Protein AF-A0A831RNL7-F1 (afdb_monomer_lite)

Secondary structure (DSSP, 8-state):
--HHHHHHHHHHHHHHHHHHHHHHHHHHHHHHHHHHHHHHHHHHHHHHGGG-TT--SHHHHHHHHHHHHHHHHHHH-

InterPro domains:
  IPR003825 Colicin V production, CvpA [PF02674] (4-76)
  IPR052719 Colicin_V_prod-like [PTHR36926] (1-77)

Foldseek 3Di:
DDPVVVVVVVVVVVVVVVVVVVVVVVVVVLVVLQVVLQVQLVVCLVVQLVVCPVDPDSVVSSVVSSVVSSVVSSVVD

Sequence (77 aa):
MNWVDYLILGIIGVSALISLLRGFVREALSLAVWVAAFWVAWSFFRDLAPHLTWFTVPSVRYGIAFAILFLVTLILG

pLDDT: mean 93.74, std 4.28, range [66.06, 98.0]

Organism: NCBI:txid1543721

Structure (mmCIF, N/CA/C/O backbone):
data_AF-A0A831RNL7-F1
#
_entry.id   AF-A0A831RNL7-F1
#
loop_
_atom_site.group_PDB
_atom_site.id
_atom_site.type_symbol
_atom_site.label_atom_id
_atom_site.label_alt_id
_atom_site.label_comp_id
_atom_site.label_asym_id
_atom_site.label_entity_id
_atom_site.label_seq_id
_atom_site.pdbx_PDB_ins_code
_atom_site.Cartn_x
_atom_site.Cartn_y
_atom_site.Cartn_z
_atom_site.occupancy
_atom_site.B_iso_or_equiv
_atom_site.auth_seq_id
_atom_site.auth_comp_id
_atom_site.auth_asym_id
_atom_site.auth_atom_id
_atom_site.pdbx_PDB_model_num
ATOM 1 N N . MET A 1 1 ? -19.078 0.374 44.651 1.00 66.06 1 MET A N 1
ATOM 2 C CA . MET A 1 1 ? -19.272 0.322 43.192 1.00 66.06 1 MET A CA 1
ATOM 3 C C . MET A 1 1 ? -20.639 -0.274 42.943 1.00 66.06 1 MET A C 1
ATOM 5 O O . MET A 1 1 ? -20.889 -1.399 43.362 1.00 66.06 1 MET A O 1
ATOM 9 N N . ASN A 1 2 ? -21.546 0.524 42.398 1.00 92.69 2 ASN A N 1
ATOM 10 C CA . ASN A 1 2 ? -22.900 0.107 42.063 1.00 92.69 2 ASN A CA 1
ATOM 11 C C . ASN A 1 2 ? -22.896 -0.747 40.791 1.00 92.69 2 ASN A C 1
ATOM 13 O O .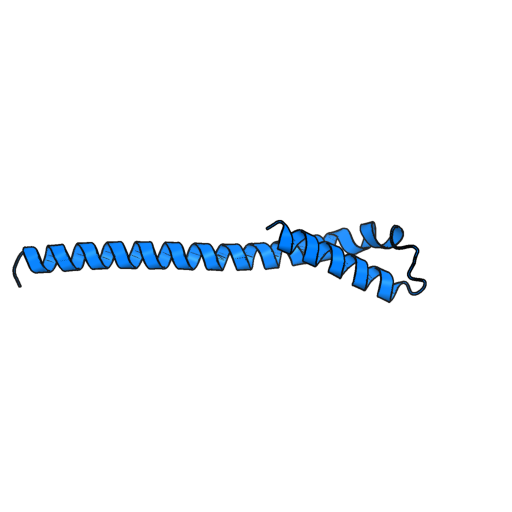 ASN A 1 2 ? -21.965 -0.697 39.992 1.00 92.69 2 ASN A O 1
ATOM 17 N N . TRP A 1 3 ? -23.978 -1.494 40.567 1.00 94.38 3 TRP A N 1
ATOM 18 C CA . TRP A 1 3 ? -24.209 -2.231 39.317 1.00 94.38 3 TRP A CA 1
ATOM 19 C C . TRP A 1 3 ? -24.090 -1.329 38.073 1.00 94.38 3 TRP A C 1
ATOM 21 O O . TRP A 1 3 ? -23.649 -1.778 37.019 1.00 94.38 3 TRP A O 1
ATOM 31 N N . VAL A 1 4 ? -24.399 -0.036 38.229 1.00 94.38 4 VAL A N 1
ATOM 32 C CA . VAL A 1 4 ? -24.214 1.007 37.211 1.00 94.38 4 VAL A CA 1
ATOM 33 C C . VAL A 1 4 ? -22.736 1.214 36.861 1.00 94.38 4 VAL A C 1
ATOM 35 O O . VAL A 1 4 ? -22.410 1.344 35.686 1.00 94.38 4 VAL A O 1
ATOM 38 N N . ASP A 1 5 ? -21.825 1.173 37.839 1.00 92.31 5 ASP A N 1
ATOM 39 C CA . ASP A 1 5 ? -20.385 1.347 37.596 1.00 92.31 5 ASP A CA 1
ATOM 40 C C . ASP A 1 5 ? -19.829 0.191 36.748 1.00 92.31 5 ASP A C 1
ATOM 42 O O . ASP A 1 5 ? -19.055 0.405 35.815 1.00 92.31 5 ASP A O 1
ATOM 46 N N . TYR A 1 6 ? -20.275 -1.040 37.024 1.00 94.94 6 TYR A N 1
ATOM 47 C CA . TYR A 1 6 ? -19.924 -2.214 36.220 1.00 94.94 6 TYR A CA 1
ATOM 48 C C . TYR A 1 6 ? -20.514 -2.149 34.807 1.00 94.94 6 TYR A C 1
ATOM 50 O O . TYR A 1 6 ? -19.839 -2.522 33.847 1.00 94.94 6 TYR A O 1
ATOM 58 N N . LEU A 1 7 ? -21.742 -1.641 34.665 1.00 95.56 7 LEU A N 1
ATOM 59 C CA . LEU A 1 7 ? -22.378 -1.439 33.364 1.00 95.56 7 LEU A CA 1
ATOM 60 C C . LEU A 1 7 ? -21.589 -0.432 32.509 1.00 95.56 7 LEU A C 1
ATOM 62 O O . LEU A 1 7 ? -21.315 -0.696 31.339 1.00 95.56 7 LEU A O 1
ATOM 66 N N . ILE A 1 8 ? -21.165 0.684 33.108 1.00 95.44 8 ILE A N 1
ATOM 67 C CA . ILE A 1 8 ? -20.350 1.709 32.442 1.00 95.44 8 ILE A CA 1
ATOM 68 C C . ILE A 1 8 ? -18.996 1.129 32.013 1.00 95.44 8 ILE A C 1
ATOM 70 O O . ILE A 1 8 ? -18.608 1.281 30.853 1.00 95.44 8 ILE A O 1
ATOM 74 N N . LEU A 1 9 ? -18.297 0.422 32.908 1.00 96.00 9 LEU A N 1
ATOM 75 C CA . LEU A 1 9 ? -17.023 -0.229 32.579 1.00 96.00 9 LEU A CA 1
ATOM 76 C C . LEU A 1 9 ? -17.169 -1.251 31.446 1.00 96.00 9 LEU A C 1
ATOM 78 O O . LEU A 1 9 ? -16.313 -1.302 30.563 1.00 96.00 9 LEU A O 1
ATOM 82 N N . GLY A 1 10 ? -18.260 -2.021 31.430 1.00 95.62 10 GLY A N 1
ATOM 83 C CA . GLY A 1 10 ? -18.565 -2.957 30.349 1.00 95.62 10 GLY A CA 1
ATOM 84 C C . GLY A 1 10 ? -18.711 -2.259 28.995 1.00 95.62 10 GLY A C 1
ATOM 85 O O . GLY A 1 10 ? -18.069 -2.658 28.023 1.00 95.62 10 GLY A O 1
ATOM 86 N N . ILE A 1 11 ? -19.493 -1.176 28.934 1.00 96.44 11 ILE A N 1
ATOM 87 C CA . ILE A 1 11 ? -19.690 -0.393 27.703 1.00 96.44 11 ILE A CA 1
ATOM 88 C C . ILE A 1 11 ? -18.365 0.204 27.215 1.00 96.44 11 ILE A C 1
ATOM 90 O O . ILE A 1 11 ? -18.061 0.117 26.022 1.00 96.44 11 ILE A O 1
ATOM 94 N N . ILE A 1 12 ? -17.559 0.773 28.116 1.00 96.12 12 ILE A N 1
ATOM 95 C CA . ILE A 1 12 ? -16.244 1.334 27.774 1.00 96.12 12 ILE A CA 1
ATOM 96 C C . ILE A 1 12 ? -15.317 0.235 27.251 1.00 96.12 12 ILE A C 1
ATOM 98 O O . ILE A 1 12 ? -14.685 0.425 26.214 1.00 96.12 12 ILE A O 1
ATOM 102 N N . GLY A 1 13 ? -15.266 -0.920 27.918 1.00 96.00 13 GLY A N 1
ATOM 103 C CA . GLY A 1 13 ? -14.428 -2.047 27.511 1.00 96.00 13 GLY A CA 1
ATOM 104 C C . GLY A 1 13 ? -14.782 -2.565 26.118 1.00 96.00 13 GLY A C 1
ATOM 105 O O . GLY A 1 13 ? -13.901 -2.698 25.267 1.00 96.00 13 GLY A O 1
ATOM 106 N N . VAL A 1 14 ? -16.073 -2.782 25.845 1.00 96.06 14 VAL A N 1
ATOM 107 C CA . VAL A 1 14 ? -16.536 -3.213 24.515 1.00 96.06 14 VAL A CA 1
ATOM 108 C C . VAL A 1 14 ? -16.249 -2.141 23.460 1.00 96.06 14 VAL A C 1
ATOM 110 O O . VAL A 1 14 ? -15.748 -2.459 22.382 1.00 96.06 14 VAL A O 1
ATOM 113 N N . SER A 1 15 ? -16.495 -0.867 23.770 1.00 91.00 15 SER A N 1
ATOM 114 C CA . SER A 1 15 ? -16.243 0.240 22.838 1.00 91.00 15 SER A CA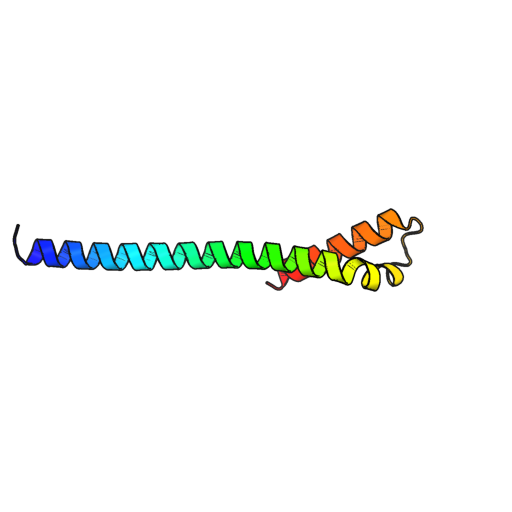 1
ATOM 115 C C . SER A 1 15 ? -14.756 0.387 22.509 1.00 91.00 15 SER A C 1
ATOM 117 O O . SER A 1 15 ? -14.395 0.557 21.343 1.00 91.00 15 SER A O 1
ATOM 119 N N . ALA A 1 16 ? -13.884 0.267 23.513 1.00 92.38 16 ALA A N 1
ATOM 120 C CA . ALA A 1 16 ? -12.436 0.305 23.341 1.00 92.38 16 ALA A CA 1
ATOM 121 C C . ALA A 1 16 ? -11.939 -0.872 22.491 1.00 92.38 16 ALA A C 1
ATOM 123 O O . ALA A 1 16 ? -11.125 -0.670 21.590 1.00 92.38 16 ALA A O 1
ATOM 124 N N . LEU A 1 17 ? -12.468 -2.079 22.716 1.00 95.25 17 LEU A N 1
ATOM 125 C CA . LEU A 1 17 ? -12.113 -3.260 21.929 1.00 95.25 17 LEU A CA 1
ATOM 126 C C . LEU A 1 17 ? -12.515 -3.100 20.457 1.00 95.25 17 LEU A C 1
ATOM 128 O O . LEU A 1 17 ? -11.702 -3.341 19.566 1.00 95.25 17 LEU A O 1
ATOM 132 N N . ILE A 1 18 ? -13.742 -2.643 20.196 1.00 93.19 18 ILE A N 1
ATOM 133 C CA . ILE A 1 18 ? -14.213 -2.370 18.831 1.00 93.19 18 ILE A CA 1
ATOM 134 C C . ILE A 1 18 ? -13.345 -1.288 18.177 1.00 93.19 18 ILE A C 1
ATOM 136 O O . ILE A 1 18 ? -12.948 -1.437 17.020 1.00 93.19 18 ILE A O 1
ATOM 140 N N . SER A 1 19 ? -13.012 -0.223 18.910 1.00 88.12 19 SER A N 1
ATOM 141 C CA . SER A 1 19 ? -12.149 0.851 18.409 1.00 88.12 19 SER A CA 1
ATOM 142 C C . SER A 1 19 ? -10.750 0.343 18.052 1.00 88.12 19 SER A C 1
ATOM 144 O O . SER A 1 19 ? -10.220 0.702 16.999 1.00 88.12 19 SER A O 1
ATOM 146 N N . LEU A 1 20 ? -10.167 -0.518 18.892 1.00 92.69 20 LEU A N 1
ATOM 147 C CA . LEU A 1 20 ? -8.853 -1.113 18.661 1.00 92.69 20 LEU A CA 1
ATOM 148 C C . LEU A 1 20 ? -8.862 -2.001 17.416 1.00 92.69 20 LEU A C 1
ATOM 150 O O . LEU A 1 20 ? -8.021 -1.832 16.538 1.00 92.69 20 LEU A O 1
ATOM 154 N N . LEU A 1 21 ? -9.834 -2.910 17.317 1.00 92.56 21 LEU A N 1
ATOM 155 C CA . LEU A 1 21 ? -9.962 -3.812 16.174 1.00 92.56 21 LEU A CA 1
ATOM 156 C C . LEU A 1 21 ? -10.151 -3.031 14.875 1.00 92.56 21 LEU A C 1
ATOM 158 O O . LEU A 1 21 ? -9.501 -3.326 13.877 1.00 92.56 21 LEU A O 1
ATOM 162 N N . ARG A 1 22 ? -10.995 -1.997 14.883 1.00 87.94 22 ARG A N 1
ATOM 163 C CA . ARG A 1 22 ? -11.255 -1.193 13.687 1.00 87.94 22 ARG A CA 1
ATOM 164 C C . ARG A 1 22 ? -10.022 -0.402 13.242 1.00 87.94 22 ARG A C 1
ATOM 166 O O . ARG A 1 22 ? -9.757 -0.333 12.043 1.00 87.94 22 ARG A O 1
ATOM 173 N N . GLY A 1 23 ? -9.266 0.157 14.189 1.00 88.69 23 GLY A N 1
ATOM 174 C CA . GLY A 1 23 ? -7.990 0.818 13.906 1.00 88.69 23 GLY A CA 1
ATOM 175 C C . GLY A 1 23 ? -6.952 -0.161 13.359 1.00 88.69 23 GLY A C 1
ATOM 176 O O . GLY A 1 23 ? -6.361 0.084 12.311 1.00 88.69 23 GLY A O 1
ATOM 177 N N . PHE A 1 24 ? -6.812 -1.318 14.006 1.00 90.50 24 PHE A N 1
ATOM 178 C CA . PHE A 1 24 ? -5.863 -2.352 13.606 1.00 90.50 24 PHE A CA 1
ATOM 179 C C . PHE A 1 24 ? -6.161 -2.924 12.217 1.00 90.50 24 PHE A C 1
ATOM 181 O O . PHE A 1 24 ? -5.247 -3.083 11.417 1.00 90.50 24 PHE A O 1
ATOM 188 N N . VAL A 1 25 ? -7.431 -3.188 11.895 1.00 92.81 25 VAL A N 1
ATOM 189 C CA . VAL A 1 25 ? -7.832 -3.675 10.565 1.00 92.81 25 VAL A CA 1
ATOM 190 C C . VAL A 1 25 ? -7.448 -2.672 9.480 1.00 92.81 25 VAL A C 1
ATOM 192 O O . VAL A 1 25 ? -6.940 -3.073 8.437 1.00 92.81 25 VAL A O 1
ATOM 195 N N . ARG A 1 26 ? -7.636 -1.370 9.721 1.00 90.00 26 ARG A N 1
ATOM 196 C CA . ARG A 1 26 ? -7.241 -0.331 8.761 1.00 90.00 26 ARG A CA 1
ATOM 197 C C . ARG A 1 26 ? -5.728 -0.320 8.522 1.00 90.00 26 ARG A C 1
ATOM 199 O O . ARG A 1 26 ? -5.303 -0.205 7.376 1.00 90.00 26 ARG A O 1
ATOM 206 N N . GLU A 1 27 ? -4.938 -0.472 9.579 1.00 91.31 27 GLU A N 1
ATOM 207 C CA . GLU A 1 27 ? -3.475 -0.553 9.488 1.00 91.31 27 GLU A CA 1
ATOM 208 C C . GLU A 1 27 ? -3.021 -1.833 8.766 1.00 91.31 27 GLU A C 1
ATOM 210 O O . GLU A 1 27 ? -2.176 -1.797 7.876 1.00 91.31 27 GLU A O 1
ATOM 215 N N . ALA A 1 28 ? -3.626 -2.975 9.101 1.00 92.94 28 ALA A N 1
ATOM 216 C CA . ALA A 1 28 ? -3.312 -4.261 8.491 1.00 92.94 28 ALA A CA 1
ATOM 217 C C . ALA A 1 28 ? -3.643 -4.279 6.992 1.00 92.94 28 ALA A C 1
ATOM 219 O O . ALA A 1 28 ? -2.884 -4.844 6.208 1.00 92.94 28 ALA A O 1
ATOM 220 N N . LEU A 1 29 ? -4.742 -3.636 6.584 1.00 91.75 29 LEU A N 1
ATOM 221 C CA . LEU A 1 29 ? -5.097 -3.486 5.174 1.00 91.75 29 LEU A CA 1
ATOM 222 C C . LEU A 1 29 ? -4.087 -2.615 4.421 1.00 91.75 29 LEU A C 1
ATOM 224 O O . LEU A 1 29 ? -3.675 -3.000 3.331 1.00 91.75 29 LEU A O 1
ATOM 228 N N . SER A 1 30 ? -3.630 -1.496 4.997 1.00 91.38 30 SER A N 1
ATOM 229 C CA . SER A 1 30 ? -2.622 -0.650 4.335 1.00 91.38 30 SER A CA 1
ATOM 230 C C . SER A 1 30 ? -1.297 -1.398 4.136 1.00 91.38 30 SER A C 1
ATOM 232 O O . SER A 1 30 ? -0.694 -1.338 3.062 1.00 91.38 30 SER A O 1
ATOM 234 N N . LEU A 1 31 ? -0.884 -2.180 5.138 1.00 94.19 31 LEU A N 1
ATOM 235 C CA . LEU A 1 31 ? 0.287 -3.049 5.048 1.00 94.19 31 LEU A CA 1
ATOM 236 C C . LEU A 1 31 ? 0.088 -4.159 4.013 1.00 94.19 31 LEU A C 1
ATOM 238 O O . LEU A 1 31 ? 0.998 -4.435 3.232 1.00 94.19 31 LEU A O 1
ATOM 242 N N . ALA A 1 32 ? -1.096 -4.769 3.965 1.00 95.00 32 ALA A N 1
ATOM 243 C CA . ALA A 1 32 ? -1.420 -5.791 2.976 1.00 95.00 32 ALA A CA 1
ATOM 244 C C . ALA A 1 32 ? -1.350 -5.238 1.544 1.00 95.00 32 ALA A C 1
ATOM 246 O O . ALA A 1 32 ? -0.794 -5.906 0.672 1.00 95.00 32 ALA A O 1
ATOM 247 N N . VAL A 1 33 ? -1.833 -4.013 1.308 1.00 95.81 33 VAL A N 1
ATOM 248 C CA . VAL A 1 33 ? -1.720 -3.328 0.009 1.00 95.81 33 VAL A CA 1
ATOM 249 C C . VAL A 1 33 ? -0.259 -3.088 -0.359 1.00 95.81 33 VAL A C 1
ATOM 251 O O . VAL A 1 33 ? 0.138 -3.380 -1.483 1.00 95.81 33 VAL A O 1
ATOM 254 N N . TRP A 1 34 ? 0.572 -2.636 0.582 1.00 97.06 34 TRP A N 1
ATOM 255 C CA . TRP A 1 34 ? 2.013 -2.475 0.352 1.00 97.06 34 TRP A CA 1
ATOM 256 C C . TRP A 1 34 ? 2.694 -3.787 -0.051 1.00 97.06 34 TRP A C 1
ATOM 258 O O . TRP A 1 34 ? 3.464 -3.823 -1.015 1.00 97.06 34 TRP A O 1
ATOM 268 N N . VAL A 1 35 ? 2.390 -4.874 0.663 1.00 97.25 35 VAL A N 1
ATOM 269 C CA . VAL A 1 35 ? 2.918 -6.212 0.362 1.00 97.25 35 VAL A CA 1
ATOM 270 C C . VAL A 1 35 ? 2.432 -6.690 -1.007 1.00 97.25 35 VAL A C 1
ATOM 272 O O . VAL A 1 35 ? 3.236 -7.178 -1.802 1.00 97.25 35 VAL A O 1
ATOM 275 N N . ALA A 1 36 ? 1.148 -6.508 -1.319 1.00 96.88 36 ALA A N 1
ATOM 276 C CA . ALA A 1 36 ? 0.574 -6.870 -2.610 1.00 96.88 36 ALA A CA 1
ATOM 277 C C . ALA A 1 36 ? 1.192 -6.057 -3.758 1.00 96.88 36 ALA A C 1
ATOM 279 O O . ALA A 1 36 ? 1.571 -6.631 -4.777 1.00 96.88 36 ALA A O 1
ATOM 280 N N . ALA A 1 37 ? 1.374 -4.747 -3.582 1.00 97.31 37 ALA A N 1
ATOM 281 C CA . ALA A 1 37 ? 2.017 -3.878 -4.560 1.00 97.31 37 ALA A CA 1
ATOM 282 C C . ALA A 1 37 ? 3.455 -4.310 -4.846 1.00 97.31 37 ALA A C 1
ATOM 284 O O . ALA A 1 37 ? 3.855 -4.402 -6.009 1.00 97.31 37 ALA A O 1
ATOM 285 N N . PHE A 1 38 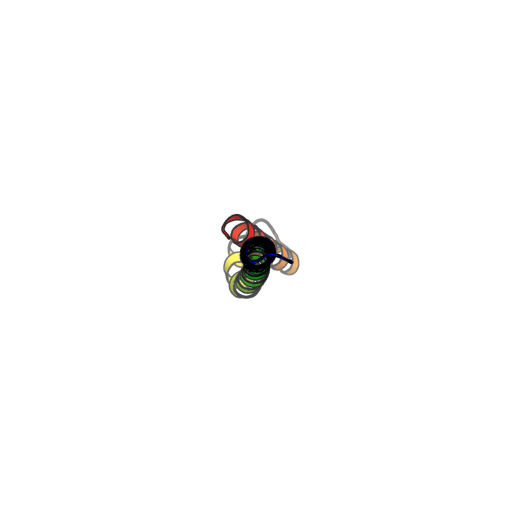? 4.217 -4.643 -3.802 1.00 97.56 38 PHE A N 1
ATOM 286 C CA . PHE A 1 38 ? 5.565 -5.179 -3.964 1.00 97.56 38 PHE A CA 1
ATOM 287 C C . PHE A 1 38 ? 5.554 -6.524 -4.700 1.00 97.56 38 PHE A C 1
ATOM 289 O O . PHE A 1 38 ? 6.340 -6.727 -5.624 1.00 97.56 38 PHE A O 1
ATOM 296 N N . TRP A 1 39 ? 4.637 -7.423 -4.336 1.00 98.00 39 TRP A N 1
ATOM 297 C CA . TRP A 1 39 ? 4.497 -8.737 -4.962 1.00 98.00 39 TRP A CA 1
ATOM 298 C C . TRP A 1 39 ? 4.162 -8.647 -6.456 1.00 98.00 39 TRP A C 1
ATOM 300 O O . TRP A 1 39 ? 4.790 -9.319 -7.281 1.00 98.00 39 TRP A O 1
ATOM 310 N N . VAL A 1 40 ? 3.199 -7.795 -6.818 1.00 97.44 40 VAL A N 1
ATOM 311 C CA . VAL A 1 40 ? 2.800 -7.543 -8.209 1.00 97.44 40 VAL A CA 1
ATOM 312 C C . VAL A 1 40 ? 3.966 -6.938 -8.985 1.00 97.44 40 VAL A C 1
ATOM 314 O O . VAL A 1 40 ? 4.336 -7.456 -10.040 1.00 97.44 40 VAL A O 1
ATOM 317 N N . ALA A 1 41 ? 4.609 -5.900 -8.450 1.00 97.19 41 ALA A N 1
ATOM 318 C CA . ALA A 1 41 ? 5.758 -5.282 -9.099 1.00 97.19 41 ALA A CA 1
ATOM 319 C C . ALA A 1 41 ? 6.897 -6.288 -9.324 1.00 97.19 41 ALA A C 1
ATOM 321 O O . ALA A 1 41 ? 7.433 -6.373 -10.429 1.00 97.19 41 ALA A O 1
ATOM 322 N N . TRP A 1 42 ? 7.222 -7.106 -8.322 1.00 97.19 42 TRP A N 1
ATOM 323 C CA . TRP A 1 42 ? 8.274 -8.121 -8.415 1.00 97.19 42 TRP A CA 1
ATOM 324 C C . TRP A 1 42 ? 7.961 -9.224 -9.431 1.00 97.19 42 TRP A C 1
ATOM 326 O O . TRP A 1 42 ? 8.869 -9.733 -10.090 1.00 97.19 42 TRP A O 1
ATOM 336 N N . SER A 1 43 ? 6.687 -9.580 -9.584 1.00 97.06 43 SER A N 1
ATOM 337 C CA . SER A 1 43 ? 6.267 -10.646 -10.497 1.00 97.06 43 SER A CA 1
ATOM 338 C C . SER A 1 43 ? 6.218 -10.177 -11.953 1.00 97.06 43 SER A C 1
ATOM 340 O O . SER A 1 43 ? 6.677 -10.895 -12.836 1.00 97.06 43 SER A O 1
ATOM 342 N N . PHE A 1 44 ? 5.721 -8.960 -12.207 1.00 95.75 44 PHE A N 1
ATOM 343 C CA . PHE A 1 44 ? 5.365 -8.509 -13.561 1.00 95.75 44 PHE A CA 1
ATOM 344 C C . PHE A 1 44 ? 6.319 -7.470 -14.173 1.00 95.75 44 PHE A C 1
ATOM 346 O O . PHE A 1 44 ? 6.164 -7.112 -15.344 1.00 95.75 44 PHE A O 1
ATOM 353 N N . PHE A 1 45 ? 7.336 -6.975 -13.448 1.00 95.12 45 PHE A N 1
ATOM 354 C CA . PHE A 1 45 ? 8.237 -5.946 -14.002 1.00 95.12 45 PHE A CA 1
ATOM 355 C C . PHE A 1 45 ? 8.954 -6.395 -15.282 1.00 95.12 45 PHE A C 1
ATOM 357 O O . PHE A 1 45 ? 9.268 -5.565 -16.137 1.00 95.12 45 PHE A O 1
ATOM 364 N N . ARG A 1 46 ? 9.211 -7.700 -15.433 1.00 94.69 46 ARG A N 1
ATOM 365 C CA . ARG A 1 46 ? 9.870 -8.257 -16.623 1.00 94.69 46 ARG A CA 1
ATOM 366 C C . ARG A 1 46 ? 8.961 -8.266 -17.844 1.00 94.69 46 ARG A C 1
ATOM 368 O O . ARG A 1 46 ? 9.469 -8.069 -18.942 1.00 94.69 46 ARG A O 1
ATOM 375 N N . ASP A 1 47 ? 7.658 -8.427 -17.642 1.00 95.44 47 ASP A N 1
ATOM 376 C CA . ASP A 1 47 ? 6.657 -8.435 -18.711 1.00 95.44 47 ASP A CA 1
ATOM 377 C C . ASP A 1 47 ? 6.322 -7.012 -19.166 1.00 95.44 47 ASP A C 1
ATOM 379 O O . ASP A 1 47 ? 6.143 -6.747 -20.358 1.00 95.44 47 ASP A O 1
ATOM 383 N N . LEU A 1 48 ? 6.306 -6.058 -18.228 1.00 93.62 48 LEU A N 1
ATOM 384 C CA . LEU A 1 48 ? 6.077 -4.654 -18.553 1.00 93.62 48 LEU A CA 1
ATOM 385 C C . LEU A 1 48 ? 7.303 -4.013 -19.220 1.00 93.62 48 LEU A C 1
ATOM 387 O O . LEU A 1 48 ? 7.142 -3.229 -20.153 1.00 93.62 48 LEU A O 1
ATOM 391 N N . ALA A 1 49 ? 8.524 -4.374 -18.807 1.00 93.56 49 ALA A N 1
ATOM 392 C CA . ALA A 1 49 ? 9.755 -3.759 -19.306 1.00 93.56 49 ALA A CA 1
ATOM 393 C C . ALA A 1 49 ? 9.852 -3.678 -20.852 1.00 93.56 49 ALA A C 1
ATOM 395 O O . ALA A 1 49 ? 10.155 -2.592 -21.338 1.00 93.56 49 ALA A O 1
ATOM 396 N N . PRO A 1 50 ? 9.576 -4.729 -21.655 1.00 93.00 50 PRO A N 1
ATOM 397 C CA . PRO A 1 50 ? 9.559 -4.682 -23.126 1.00 93.00 50 PRO A CA 1
ATOM 398 C C . PRO A 1 50 ? 8.785 -3.527 -23.755 1.00 93.00 50 PRO A C 1
ATOM 400 O O . PRO A 1 50 ? 9.193 -3.040 -24.807 1.00 93.00 50 PRO A O 1
ATOM 403 N N . HIS A 1 51 ? 7.724 -3.066 -23.099 1.00 92.94 51 HIS A N 1
ATOM 404 C CA . HIS A 1 51 ? 6.843 -2.017 -23.601 1.00 92.94 51 HIS A CA 1
ATOM 405 C C . HIS A 1 51 ? 7.424 -0.607 -23.400 1.00 92.94 51 HIS A C 1
ATOM 407 O O . HIS A 1 51 ? 7.006 0.340 -24.063 1.00 92.94 51 HIS A O 1
ATOM 413 N N . LEU A 1 52 ? 8.425 -0.454 -22.527 1.00 91.00 52 LEU A N 1
ATOM 414 C CA . LEU A 1 52 ? 9.116 0.809 -22.277 1.00 91.00 52 LEU A CA 1
ATOM 415 C C . LEU A 1 52 ? 10.256 1.026 -23.286 1.00 91.00 52 LEU A C 1
ATOM 417 O O . LEU A 1 52 ? 11.435 0.853 -22.975 1.00 91.00 52 LEU A O 1
ATOM 421 N N . THR A 1 53 ? 9.903 1.412 -24.511 1.00 89.38 53 THR A N 1
ATOM 422 C CA . THR A 1 53 ? 10.852 1.593 -25.628 1.00 89.38 53 THR A CA 1
ATOM 423 C C . THR A 1 53 ? 11.702 2.862 -25.536 1.00 89.38 53 THR A C 1
ATOM 425 O O . THR A 1 53 ? 12.715 2.968 -26.220 1.00 89.38 53 THR A O 1
ATOM 428 N N . TRP A 1 54 ? 11.336 3.811 -24.670 1.00 87.81 54 TRP A N 1
ATOM 429 C CA . TRP A 1 54 ? 12.071 5.068 -24.485 1.00 87.81 54 TRP A CA 1
ATOM 430 C C . TRP A 1 54 ? 13.389 4.912 -23.715 1.00 87.81 54 TRP A C 1
ATOM 432 O O . TRP A 1 54 ? 14.233 5.803 -23.774 1.00 87.81 54 TRP A O 1
ATOM 442 N N . PHE A 1 55 ? 13.585 3.799 -22.998 1.00 89.25 55 PHE A N 1
ATOM 443 C CA . PHE A 1 55 ? 14.792 3.559 -22.205 1.00 89.25 55 PHE A CA 1
ATOM 444 C C . PHE A 1 55 ? 15.721 2.565 -22.897 1.00 89.25 55 PHE A C 1
ATOM 446 O O . PHE A 1 55 ? 15.397 1.388 -23.048 1.00 89.25 55 PHE A O 1
ATOM 453 N N . THR A 1 56 ? 16.915 3.033 -23.256 1.00 87.69 56 THR A N 1
ATOM 454 C CA . THR A 1 56 ? 17.939 2.222 -23.932 1.00 87.69 56 THR A CA 1
ATOM 455 C C . THR A 1 56 ? 18.656 1.265 -22.981 1.00 87.69 56 THR A C 1
ATOM 457 O O . THR A 1 56 ? 19.114 0.203 -23.392 1.00 87.69 56 THR A O 1
ATOM 460 N N . VAL A 1 57 ? 18.76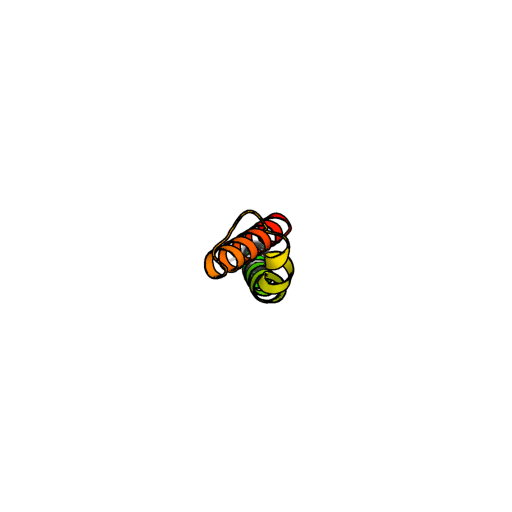8 1.630 -21.698 1.00 93.19 57 VAL A N 1
ATOM 461 C CA . VAL A 1 57 ? 19.494 0.845 -20.692 1.00 93.19 57 VAL A CA 1
ATOM 462 C C . VAL A 1 57 ? 18.557 -0.200 -20.062 1.00 93.19 57 VAL A C 1
ATOM 464 O O . VAL A 1 57 ? 17.578 0.184 -19.414 1.00 93.19 57 VAL A O 1
ATOM 467 N N . PRO A 1 58 ? 18.852 -1.513 -20.168 1.00 89.81 58 PRO A N 1
ATOM 468 C CA . PRO A 1 58 ? 17.957 -2.563 -19.675 1.00 89.81 58 PRO A CA 1
ATOM 469 C C . PRO A 1 58 ? 17.672 -2.494 -18.170 1.00 89.81 58 PRO A C 1
ATOM 471 O O . PRO A 1 58 ? 16.533 -2.689 -17.753 1.00 89.81 58 PRO A O 1
ATOM 474 N N . SER A 1 59 ? 18.678 -2.180 -17.348 1.00 92.00 59 SER A N 1
ATOM 475 C CA . SER A 1 59 ? 18.519 -2.065 -15.890 1.00 92.00 59 SER A CA 1
ATOM 476 C C . SER A 1 59 ? 17.558 -0.941 -15.494 1.00 92.00 59 SER A C 1
ATOM 478 O O . SER A 1 59 ? 16.699 -1.141 -14.638 1.00 92.00 59 SER A O 1
ATOM 480 N N . VAL A 1 60 ? 17.647 0.210 -16.167 1.00 93.62 60 VAL A N 1
ATOM 481 C CA . VAL A 1 60 ? 16.733 1.348 -15.978 1.00 93.62 60 VAL A CA 1
ATOM 482 C C . VAL A 1 60 ? 15.313 0.955 -16.371 1.00 93.62 60 VAL A C 1
ATOM 484 O O . VAL A 1 60 ? 14.369 1.236 -15.639 1.00 93.62 60 VAL A O 1
ATOM 487 N N . ARG A 1 61 ? 15.161 0.234 -17.486 1.00 94.31 61 ARG A N 1
ATOM 488 C CA . ARG A 1 61 ? 13.857 -0.230 -17.966 1.00 94.31 61 ARG A CA 1
ATOM 489 C C . ARG A 1 61 ? 13.147 -1.132 -16.956 1.00 94.31 61 ARG A C 1
ATOM 491 O O . ARG A 1 61 ? 11.967 -0.929 -16.687 1.00 94.31 61 ARG A O 1
ATOM 498 N N . TYR A 1 62 ? 13.865 -2.090 -16.370 1.00 95.00 62 TYR A N 1
ATOM 499 C CA . TYR A 1 62 ? 13.325 -2.950 -15.313 1.00 95.00 62 TYR A CA 1
ATOM 500 C C . TYR A 1 62 ? 12.980 -2.169 -14.041 1.00 95.00 62 TYR A C 1
ATOM 502 O O . TYR A 1 62 ? 11.917 -2.396 -13.468 1.00 95.00 62 TYR A O 1
ATOM 510 N N . GLY A 1 63 ? 13.835 -1.228 -13.627 1.00 95.75 63 GLY A N 1
ATOM 511 C CA . GLY A 1 63 ? 13.573 -0.384 -12.458 1.00 95.75 63 GLY A CA 1
ATOM 512 C C . GLY A 1 63 ? 12.316 0.473 -12.622 1.00 95.75 63 GLY A C 1
ATOM 513 O O . GLY A 1 63 ? 11.488 0.542 -11.716 1.00 95.75 63 GLY A O 1
ATOM 514 N N . ILE A 1 64 ? 12.125 1.070 -13.799 1.00 96.75 64 ILE A N 1
ATOM 515 C CA . ILE A 1 64 ? 10.944 1.889 -14.094 1.00 96.75 64 ILE A CA 1
ATOM 516 C C . ILE A 1 64 ? 9.691 1.022 -14.226 1.00 96.75 64 ILE A C 1
ATOM 518 O O . ILE A 1 64 ? 8.653 1.385 -13.682 1.00 96.75 64 ILE A O 1
ATOM 522 N N . ALA A 1 65 ? 9.777 -0.141 -14.878 1.00 96.38 65 ALA A N 1
ATOM 523 C CA . ALA A 1 65 ? 8.662 -1.084 -14.948 1.00 96.38 65 ALA A CA 1
ATOM 524 C C . ALA A 1 65 ? 8.190 -1.516 -13.550 1.00 96.38 65 ALA A C 1
ATOM 526 O O . ALA A 1 65 ? 6.991 -1.517 -13.273 1.00 96.38 65 ALA A O 1
ATOM 527 N N . PHE A 1 66 ? 9.131 -1.820 -12.653 1.00 97.44 66 PHE A N 1
ATOM 528 C CA . PHE A 1 66 ? 8.829 -2.129 -11.259 1.00 97.44 66 PHE A CA 1
ATOM 529 C C . PHE A 1 66 ? 8.153 -0.943 -10.559 1.00 97.44 66 PHE A C 1
ATOM 531 O O . PHE A 1 66 ? 7.105 -1.119 -9.943 1.00 97.44 66 PHE A O 1
ATOM 538 N N . ALA A 1 67 ? 8.706 0.269 -10.689 1.00 97.12 67 ALA A N 1
ATOM 539 C CA . ALA A 1 67 ? 8.154 1.468 -10.058 1.00 97.12 67 ALA A CA 1
ATOM 540 C C . ALA A 1 67 ? 6.726 1.781 -10.533 1.00 97.12 67 ALA A C 1
ATOM 542 O O . ALA A 1 67 ? 5.866 2.099 -9.715 1.00 97.12 67 ALA A O 1
ATOM 543 N N . ILE A 1 68 ? 6.457 1.643 -11.835 1.00 96.75 68 ILE A N 1
ATOM 544 C CA . ILE A 1 68 ? 5.120 1.833 -12.406 1.00 96.75 68 ILE A CA 1
ATOM 545 C C . ILE A 1 68 ? 4.139 0.825 -11.803 1.00 96.75 68 ILE A C 1
ATOM 547 O O . ILE A 1 68 ? 3.105 1.230 -11.281 1.00 96.75 68 ILE A O 1
ATOM 551 N N . LEU A 1 69 ? 4.463 -0.471 -11.831 1.00 96.94 69 LE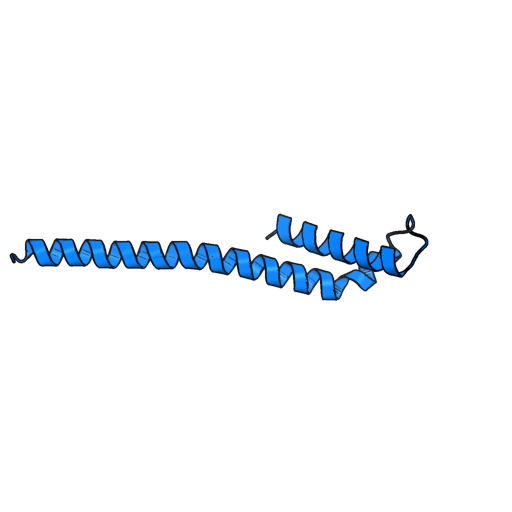U A N 1
ATOM 552 C CA . LEU A 1 69 ? 3.584 -1.512 -11.286 1.00 96.94 69 LEU A CA 1
ATOM 553 C C . LEU A 1 69 ? 3.341 -1.331 -9.789 1.00 96.94 69 LEU A C 1
ATOM 555 O O . LEU A 1 69 ? 2.209 -1.472 -9.330 1.00 96.94 69 LEU A O 1
ATOM 559 N N . PHE A 1 70 ? 4.387 -0.986 -9.043 1.00 97.69 70 PHE A N 1
ATOM 560 C CA . PHE A 1 70 ? 4.308 -0.753 -7.610 1.00 97.69 70 PHE A CA 1
ATOM 561 C C . PHE A 1 70 ? 3.360 0.409 -7.288 1.00 97.69 70 PHE A C 1
ATOM 563 O O . PHE A 1 70 ? 2.415 0.241 -6.520 1.00 97.69 70 PHE A O 1
ATOM 570 N N . LEU A 1 71 ? 3.562 1.566 -7.928 1.00 97.62 71 LEU A N 1
ATOM 571 C CA . LEU A 1 71 ? 2.740 2.756 -7.701 1.00 97.62 71 LEU A CA 1
ATOM 572 C C . LEU A 1 71 ? 1.296 2.559 -8.161 1.00 97.62 71 LEU A C 1
ATOM 574 O O . LEU A 1 71 ? 0.378 2.927 -7.436 1.00 97.62 71 LEU A O 1
ATOM 578 N N . VAL A 1 72 ? 1.077 1.954 -9.330 1.00 97.19 72 VAL A N 1
ATOM 579 C CA . VAL A 1 72 ? -0.279 1.679 -9.829 1.00 97.19 72 VAL A CA 1
ATOM 580 C C . VAL A 1 72 ? -1.021 0.746 -8.876 1.00 97.19 72 VAL A C 1
ATOM 582 O O . VAL A 1 72 ? -2.166 1.022 -8.532 1.00 97.19 72 VAL A O 1
ATOM 585 N N . THR A 1 73 ? -0.372 -0.315 -8.393 1.00 96.19 73 THR A N 1
ATOM 586 C CA . THR A 1 73 ? -1.009 -1.250 -7.453 1.00 96.19 73 THR A CA 1
ATOM 587 C C . THR A 1 73 ? -1.314 -0.581 -6.112 1.00 96.19 73 THR A C 1
ATOM 589 O O . THR A 1 73 ? -2.375 -0.819 -5.548 1.00 96.19 73 THR A O 1
ATOM 592 N N . LEU A 1 74 ? -0.431 0.299 -5.629 1.00 95.50 74 LEU A N 1
ATOM 593 C CA . LEU A 1 74 ? -0.628 1.049 -4.386 1.00 95.50 74 LEU A CA 1
ATOM 594 C C . LEU A 1 74 ? -1.716 2.131 -4.489 1.00 95.50 74 LEU A C 1
ATOM 596 O O . LEU A 1 74 ? -2.320 2.473 -3.485 1.00 95.50 74 LEU A O 1
ATOM 600 N N . ILE A 1 75 ? -1.962 2.680 -5.682 1.00 95.69 75 ILE A N 1
ATOM 601 C CA . ILE A 1 75 ? -3.067 3.625 -5.92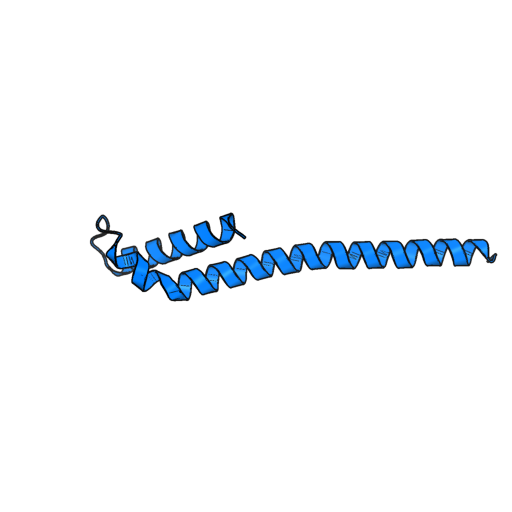3 1.00 95.69 75 ILE A CA 1
ATOM 602 C C . ILE A 1 75 ? -4.412 2.889 -6.028 1.00 95.69 75 ILE A C 1
ATOM 604 O O . ILE A 1 75 ? -5.449 3.459 -5.693 1.00 95.69 75 ILE A O 1
ATOM 608 N N . LEU A 1 76 ? -4.407 1.652 -6.534 1.00 94.69 76 LEU A N 1
ATOM 609 C CA . LEU A 1 76 ? -5.614 0.839 -6.704 1.00 94.69 76 LEU A CA 1
ATOM 610 C C . LEU A 1 76 ? -6.064 0.125 -5.420 1.00 94.69 76 LEU A C 1
ATOM 612 O O . LEU A 1 76 ? -7.255 -0.164 -5.300 1.00 94.69 76 LEU A O 1
ATOM 616 N N . GLY A 1 77 ? -5.130 -0.211 -4.526 1.00 86.75 77 GLY A N 1
ATOM 617 C CA . GLY A 1 77 ? -5.396 -0.877 -3.243 1.00 86.75 77 GLY A CA 1
ATOM 618 C C . GLY A 1 77 ? -5.657 0.099 -2.107 1.00 86.75 77 GLY A C 1
ATOM 619 O O . GLY A 1 77 ? -6.536 -0.219 -1.276 1.00 86.75 77 GLY A O 1
#

Radius of gyration: 23.07 Å; chains: 1; bounding box: 44×16×69 Å